Protein AF-A0A9N9IJZ6-F1 (afdb_monomer)

Solvent-accessible surface area (backbone atoms only — not comparable to full-atom values): 9788 Å² total; per-residue (Å²): 132,58,71,68,58,56,51,53,52,52,52,51,54,51,51,50,49,52,51,53,48,61,70,70,44,80,73,76,79,76,70,92,69,90,71,93,68,88,79,49,77,65,56,58,51,49,53,57,61,72,61,54,68,68,59,78,76,55,64,46,65,68,40,20,59,62,96,35,6,23,48,42,48,7,37,46,92,92,45,80,53,30,40,35,59,26,26,50,56,97,38,15,20,9,20,29,39,93,54,66,38,38,70,34,33,13,36,34,48,38,65,55,48,76,83,73,71,42,46,61,46,75,57,47,75,94,80,68,77,44,101,91,51,76,79,44,94,91,68,68,57,23,50,68,40,72,77,48,65,39,81,41,29,30,34,40,24,34,57,78,61,74,42,77,49,76,46,64,48,128

Structure (mmCIF, N/CA/C/O backbone):
data_AF-A0A9N9IJZ6-F1
#
_entry.id   AF-A0A9N9IJZ6-F1
#
loop_
_atom_site.group_PDB
_atom_site.id
_atom_site.type_symbol
_atom_site.label_atom_id
_atom_site.label_alt_id
_atom_site.label_comp_id
_atom_site.label_asym_id
_atom_site.label_entity_id
_atom_site.label_seq_id
_atom_site.pdbx_PDB_ins_code
_atom_site.Cartn_x
_atom_site.Cartn_y
_atom_site.Cartn_z
_atom_site.occupancy
_atom_site.B_iso_or_equiv
_atom_site.auth_seq_id
_atom_site.auth_comp_id
_atom_site.auth_asym_id
_atom_site.auth_atom_id
_atom_site.pdbx_PDB_model_num
ATOM 1 N N . MET A 1 1 ? -67.750 -24.270 -29.579 1.00 61.16 1 MET A N 1
ATOM 2 C CA . MET A 1 1 ? -66.589 -23.357 -29.651 1.00 61.16 1 MET A CA 1
ATOM 3 C C . MET A 1 1 ? -66.156 -23.285 -31.101 1.00 61.16 1 MET A C 1
ATOM 5 O O . MET A 1 1 ? -65.810 -24.321 -31.661 1.00 61.16 1 MET A O 1
ATOM 9 N N . ASP A 1 2 ? -66.332 -22.113 -31.706 1.00 74.50 2 ASP A N 1
ATOM 10 C CA . ASP A 1 2 ? -66.272 -21.895 -33.152 1.00 74.50 2 ASP A CA 1
ATOM 11 C C . ASP A 1 2 ? -64.915 -22.327 -33.731 1.00 74.50 2 ASP A C 1
ATOM 13 O O . ASP A 1 2 ? -63.865 -22.066 -33.135 1.00 74.50 2 ASP A O 1
ATOM 17 N N . LYS A 1 3 ? -64.929 -23.014 -34.880 1.00 70.50 3 LYS A N 1
ATOM 18 C CA . LYS A 1 3 ? -63.701 -23.454 -35.561 1.00 70.50 3 LYS A CA 1
ATOM 19 C C . LYS A 1 3 ? -62.795 -22.252 -35.856 1.00 70.50 3 LYS A C 1
ATOM 21 O O . LYS A 1 3 ? -61.578 -22.387 -35.749 1.00 70.50 3 LYS A O 1
ATOM 26 N N . GLY A 1 4 ? -63.386 -21.078 -36.106 1.00 72.62 4 GLY A N 1
ATOM 27 C CA . GLY A 1 4 ? -62.658 -19.819 -36.287 1.00 72.62 4 GLY A CA 1
ATOM 28 C C . GLY A 1 4 ? -61.853 -19.387 -35.056 1.00 72.62 4 GLY A C 1
ATOM 29 O O . GLY A 1 4 ? -60.691 -19.016 -35.183 1.00 72.62 4 GLY A O 1
ATOM 30 N N . ILE A 1 5 ? -62.412 -19.528 -33.849 1.00 75.00 5 ILE A N 1
ATOM 31 C CA . ILE A 1 5 ? -61.744 -19.132 -32.594 1.00 75.00 5 ILE A CA 1
ATOM 32 C C . ILE A 1 5 ? -60.554 -20.052 -32.286 1.00 75.00 5 ILE A C 1
ATOM 34 O O . ILE A 1 5 ? -59.505 -19.585 -31.848 1.00 75.00 5 ILE A O 1
ATOM 38 N N . LYS A 1 6 ? -60.676 -21.358 -32.560 1.00 73.69 6 LYS A N 1
ATOM 39 C CA . LYS A 1 6 ? -59.570 -22.312 -32.360 1.00 73.69 6 LYS A CA 1
ATOM 40 C C . LYS A 1 6 ? -58.395 -22.051 -33.307 1.00 73.69 6 LYS A C 1
ATOM 42 O O . LYS A 1 6 ? -57.248 -22.160 -32.886 1.00 73.69 6 LYS A O 1
ATOM 47 N N . ILE A 1 7 ? -58.681 -21.682 -34.555 1.00 77.44 7 ILE A N 1
ATOM 48 C CA . ILE A 1 7 ? -57.667 -21.304 -35.550 1.00 77.44 7 ILE A CA 1
ATOM 49 C C . ILE A 1 7 ? -56.962 -20.006 -35.148 1.00 77.44 7 ILE A C 1
ATOM 51 O O . ILE A 1 7 ? -55.740 -19.921 -35.246 1.00 77.44 7 ILE A O 1
ATOM 55 N N . PHE A 1 8 ? -57.708 -19.031 -34.623 1.00 79.69 8 PHE A N 1
ATOM 56 C CA . PHE A 1 8 ? -57.138 -17.763 -34.173 1.00 79.69 8 PHE A CA 1
ATOM 57 C C . PHE A 1 8 ? -56.179 -17.949 -32.989 1.00 79.69 8 PHE A C 1
ATOM 59 O O . PHE A 1 8 ? -55.064 -17.432 -32.997 1.00 79.69 8 PHE A O 1
ATOM 66 N N . ILE A 1 9 ? -56.575 -18.762 -32.005 1.00 77.81 9 ILE A N 1
ATOM 67 C CA . ILE A 1 9 ? -55.742 -19.078 -30.837 1.00 77.81 9 ILE A CA 1
ATOM 68 C C . ILE A 1 9 ? -54.481 -19.849 -31.257 1.00 77.81 9 ILE A C 1
ATOM 70 O O . ILE A 1 9 ? -53.385 -19.521 -30.809 1.00 77.81 9 ILE A O 1
ATOM 74 N N . LEU A 1 10 ? -54.603 -20.830 -32.157 1.00 76.38 10 LEU A N 1
ATOM 75 C CA . LEU A 1 10 ? -53.452 -21.594 -32.644 1.00 76.38 10 LEU A CA 1
ATOM 76 C C . LEU A 1 10 ? -52.461 -20.708 -33.419 1.00 76.38 10 LEU A C 1
ATOM 78 O O . LEU A 1 10 ? -51.256 -20.802 -33.200 1.00 76.38 10 LEU A O 1
ATOM 82 N N . SER A 1 11 ? -52.960 -19.801 -34.265 1.00 78.31 11 SER A N 1
ATOM 83 C CA . SER A 1 11 ? -52.122 -18.841 -34.993 1.00 78.31 11 SER A CA 1
ATOM 84 C C . SER A 1 11 ? -51.405 -17.863 -34.058 1.00 78.31 11 SER A C 1
ATOM 86 O O . SER A 1 11 ? -50.258 -17.500 -34.316 1.00 78.31 11 SER A O 1
ATOM 88 N N . PHE A 1 12 ? -52.052 -17.451 -32.965 1.00 85.06 12 PHE A N 1
ATOM 89 C CA . PHE A 1 12 ? -51.464 -16.554 -31.971 1.00 85.06 12 PHE A CA 1
ATOM 90 C C . PHE A 1 12 ? -50.285 -17.208 -31.235 1.00 85.06 12 PHE A C 1
ATOM 92 O O . PHE A 1 12 ? -49.212 -16.613 -31.132 1.00 85.06 12 PHE A O 1
ATOM 99 N N . PHE A 1 13 ? -50.435 -18.464 -30.800 1.00 84.81 13 PHE A N 1
ATOM 100 C CA . PHE A 1 13 ? -49.348 -19.194 -30.140 1.00 84.81 13 PHE A CA 1
ATOM 101 C C . PHE A 1 13 ? -48.193 -19.532 -31.088 1.00 84.81 13 PHE A C 1
ATOM 103 O O . PHE A 1 13 ? -47.037 -19.427 -30.685 1.00 84.81 13 PHE A O 1
ATOM 110 N N . ILE A 1 14 ? -48.477 -19.867 -32.351 1.00 81.62 14 ILE A N 1
ATOM 111 C CA . ILE A 1 14 ? -47.433 -20.081 -33.366 1.00 81.62 14 ILE A CA 1
ATOM 112 C C . ILE A 1 14 ? -46.658 -18.780 -33.624 1.00 81.62 14 ILE A C 1
ATOM 114 O O . ILE A 1 14 ? -45.433 -18.807 -33.690 1.00 81.62 14 ILE A O 1
ATOM 118 N N . SER A 1 15 ? -47.338 -17.630 -33.692 1.00 82.50 15 SER A N 1
ATOM 119 C CA . SER A 1 15 ? -46.680 -16.328 -33.864 1.00 82.50 15 SER A CA 1
ATOM 120 C C . SER A 1 15 ? -45.768 -15.968 -32.688 1.00 82.50 15 SER A C 1
ATOM 122 O O . SER A 1 15 ? -44.667 -15.467 -32.908 1.00 82.50 15 SER A O 1
ATOM 124 N N . ILE A 1 16 ? -46.201 -16.224 -31.448 1.00 81.88 16 ILE A N 1
ATOM 125 C CA . ILE A 1 16 ? -45.376 -15.994 -30.250 1.00 81.88 16 ILE A CA 1
ATOM 126 C C . ILE A 1 16 ? -44.174 -16.938 -30.242 1.00 81.88 16 ILE A C 1
ATOM 128 O O . ILE A 1 16 ? -43.060 -16.502 -29.966 1.00 81.88 16 ILE A O 1
ATOM 132 N N . LEU A 1 17 ? -44.373 -18.211 -30.589 1.00 79.75 17 LEU A N 1
ATOM 133 C CA . LEU A 1 17 ? -43.293 -19.191 -30.642 1.00 79.75 17 LEU A CA 1
ATOM 134 C C . LEU A 1 17 ? -42.238 -18.816 -31.695 1.00 79.75 17 LEU A C 1
ATOM 136 O O . LEU A 1 17 ? -41.049 -18.899 -31.410 1.00 79.75 17 LEU A O 1
ATOM 140 N N . ILE A 1 18 ? -42.652 -18.332 -32.872 1.00 78.88 18 ILE A N 1
ATOM 141 C CA . ILE A 1 18 ? -41.735 -17.838 -33.914 1.00 78.88 18 ILE A CA 1
ATOM 142 C C . ILE A 1 18 ? -40.955 -16.610 -33.425 1.00 78.88 18 ILE A C 1
ATOM 144 O O . ILE A 1 18 ? -39.748 -16.543 -33.632 1.00 78.88 18 ILE A O 1
ATOM 148 N N . LEU A 1 19 ? -41.602 -15.664 -32.737 1.00 76.25 19 LEU A N 1
ATOM 149 C CA . LEU A 1 19 ? -40.933 -14.490 -32.159 1.00 76.25 19 LEU A CA 1
ATOM 150 C C . LEU A 1 19 ? -39.908 -14.867 -31.081 1.00 76.25 19 LEU A C 1
ATOM 152 O O . LEU A 1 19 ? -38.813 -14.313 -31.064 1.00 76.25 19 LEU A O 1
ATOM 156 N N . VAL A 1 20 ? -40.231 -15.833 -30.216 1.00 73.75 20 VAL A N 1
ATOM 157 C CA . VAL A 1 20 ? -39.301 -16.349 -29.198 1.00 73.75 20 VAL A CA 1
ATOM 158 C C . VAL A 1 20 ? -38.122 -17.066 -29.858 1.00 73.75 20 VAL A C 1
ATOM 160 O O . VAL A 1 20 ? -36.980 -16.849 -29.465 1.00 73.75 20 VAL A O 1
ATOM 163 N N . ILE A 1 21 ? -38.370 -17.859 -30.903 1.00 72.19 21 ILE A N 1
ATOM 164 C CA . ILE A 1 21 ? -37.316 -18.532 -31.672 1.00 72.19 21 ILE A CA 1
ATOM 165 C C . ILE A 1 21 ? -36.416 -17.509 -32.385 1.00 72.19 21 ILE A C 1
ATOM 167 O O . ILE A 1 21 ? -35.202 -17.644 -32.329 1.00 72.19 21 ILE A O 1
ATOM 171 N N . LEU A 1 22 ? -36.966 -16.451 -32.988 1.00 73.31 22 LEU A N 1
ATOM 172 C CA . LEU A 1 22 ? -36.176 -15.385 -33.623 1.00 73.31 22 LEU A CA 1
ATOM 173 C C . LEU A 1 22 ? -35.408 -14.512 -32.618 1.00 73.31 22 LEU A C 1
ATOM 175 O O . LEU A 1 22 ? -34.385 -13.939 -32.976 1.00 73.31 22 LEU A O 1
ATOM 179 N N . TYR A 1 23 ? -35.887 -14.400 -31.376 1.00 76.44 23 TYR A N 1
ATOM 180 C CA . TYR A 1 23 ? -35.184 -13.687 -30.308 1.00 76.44 23 TYR A CA 1
ATOM 181 C C . TYR A 1 23 ? -34.019 -14.506 -29.725 1.00 76.44 23 TYR A C 1
ATOM 183 O O . TYR A 1 23 ? -32.996 -13.933 -29.357 1.00 76.44 23 TYR A O 1
ATOM 191 N N . TYR A 1 24 ? -34.158 -15.837 -29.654 1.00 66.00 24 TYR A N 1
ATOM 192 C CA . TYR A 1 24 ? -33.156 -16.735 -29.060 1.00 66.00 24 TYR A CA 1
ATOM 193 C C . TYR A 1 24 ? -32.223 -17.425 -30.064 1.00 66.00 24 TYR A C 1
ATOM 195 O O . TYR A 1 24 ? -31.155 -17.885 -29.663 1.00 66.00 24 TYR A O 1
ATOM 203 N N . ILE A 1 25 ? -32.573 -17.498 -31.351 1.00 59.72 25 ILE A N 1
ATOM 204 C CA . ILE A 1 25 ? -31.609 -17.815 -32.406 1.00 59.72 25 ILE A CA 1
ATOM 205 C C . ILE A 1 25 ? -30.888 -16.505 -32.726 1.00 59.72 25 ILE A C 1
ATOM 207 O O . ILE A 1 25 ? -31.534 -15.583 -33.228 1.00 59.72 25 ILE A O 1
ATOM 211 N N . PRO A 1 26 ? -29.572 -16.384 -32.483 1.00 50.00 26 PRO A N 1
ATOM 212 C CA . PRO A 1 26 ? -28.821 -15.253 -32.986 1.00 50.00 26 PRO A 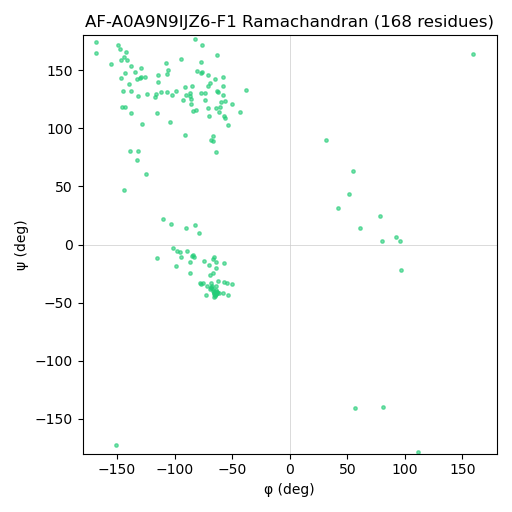CA 1
ATOM 213 C C . PRO A 1 26 ? -28.777 -15.409 -34.507 1.00 50.00 26 PRO A C 1
ATOM 215 O O . PRO A 1 26 ? -27.901 -16.077 -35.052 1.00 50.00 26 PRO A O 1
ATOM 218 N N . ALA A 1 27 ? -29.767 -14.847 -35.204 1.00 53.44 27 ALA A N 1
ATOM 219 C CA . ALA A 1 27 ? -29.661 -14.600 -36.629 1.00 53.44 27 ALA A CA 1
ATOM 220 C C . ALA A 1 27 ? -28.406 -13.748 -36.787 1.00 53.44 27 ALA A C 1
ATOM 222 O O . ALA A 1 27 ? -28.356 -12.620 -36.287 1.00 53.44 27 ALA A O 1
ATOM 223 N N . GLY A 1 28 ? -27.368 -14.364 -37.356 1.00 43.88 28 GLY A N 1
ATOM 224 C CA . GLY A 1 28 ? -26.049 -13.782 -37.505 1.00 43.88 28 GLY A CA 1
ATOM 225 C C . GLY A 1 28 ? -26.184 -12.342 -37.964 1.00 43.88 28 GLY A C 1
ATOM 226 O O . GLY A 1 28 ? -26.660 -12.067 -39.064 1.00 43.88 28 GLY A O 1
ATOM 227 N N . ARG A 1 29 ? -25.785 -11.410 -37.095 1.00 41.69 29 ARG A N 1
ATOM 228 C CA . ARG A 1 29 ? -25.403 -10.089 -37.564 1.00 41.69 29 ARG A CA 1
ATOM 229 C C . ARG A 1 29 ? -24.144 -10.318 -38.373 1.00 41.69 29 ARG A C 1
ATOM 231 O O . ARG A 1 29 ? -23.050 -10.371 -37.819 1.00 41.69 29 ARG A O 1
ATOM 238 N N . GLU A 1 30 ? -24.328 -10.491 -39.674 1.00 37.38 30 GLU A N 1
ATOM 239 C CA . GLU A 1 30 ? -23.292 -10.152 -40.626 1.00 37.38 30 GLU A CA 1
ATOM 240 C C . GLU A 1 30 ? -22.900 -8.704 -40.343 1.00 37.38 30 GLU A C 1
ATOM 242 O O . GLU A 1 30 ? -23.615 -7.749 -40.645 1.00 37.38 30 GLU A O 1
ATOM 247 N N . SER A 1 31 ? -21.762 -8.550 -39.677 1.00 34.25 31 SER A N 1
ATOM 248 C CA . SER A 1 31 ? -20.932 -7.392 -39.918 1.00 34.25 31 SER A CA 1
ATOM 249 C C . SER A 1 31 ? -20.544 -7.482 -41.389 1.00 34.25 31 SER A C 1
ATOM 251 O O . SER A 1 31 ? -19.885 -8.438 -41.797 1.00 34.25 31 SER A O 1
ATOM 253 N N . LEU A 1 32 ? -21.008 -6.532 -42.197 1.00 39.47 32 LEU A N 1
ATOM 254 C CA . LEU A 1 32 ? -20.534 -6.335 -43.562 1.00 39.47 32 LEU A CA 1
ATOM 255 C C . LEU A 1 32 ? -19.054 -5.924 -43.514 1.00 39.47 32 LEU A C 1
ATOM 257 O O . LEU A 1 32 ? -18.723 -4.753 -43.634 1.00 39.47 32 LEU A O 1
ATOM 261 N N . TYR A 1 33 ? -18.175 -6.905 -43.336 1.00 31.17 33 TYR A N 1
ATOM 262 C CA . TYR A 1 33 ? -16.764 -6.863 -43.697 1.00 31.17 33 TYR A CA 1
ATOM 263 C C . TYR A 1 33 ? -16.422 -8.225 -44.295 1.00 31.17 33 TYR A C 1
ATOM 265 O O . TYR A 1 33 ? -15.895 -9.118 -43.641 1.00 31.17 33 TYR A O 1
ATOM 273 N N . THR A 1 34 ? -16.768 -8.397 -45.570 1.00 33.19 34 THR A N 1
ATOM 274 C CA . THR A 1 34 ? -16.087 -9.394 -46.393 1.00 33.19 34 THR A CA 1
ATOM 275 C C . THR A 1 34 ? -14.674 -8.887 -46.650 1.00 33.19 34 THR A C 1
ATOM 277 O O . THR A 1 34 ? -14.474 -7.953 -47.422 1.00 33.19 34 THR A O 1
ATOM 280 N N . SER A 1 35 ? -13.694 -9.548 -46.052 1.00 32.69 35 SER A N 1
ATOM 281 C CA . SER A 1 35 ? -12.448 -9.861 -46.742 1.00 32.69 35 SER A CA 1
ATOM 282 C C . SER A 1 35 ? -12.073 -11.288 -46.374 1.00 32.69 35 SER A C 1
ATOM 284 O O . SER A 1 35 ? -11.804 -11.590 -45.214 1.00 32.69 35 SER A O 1
ATOM 286 N N . HIS A 1 36 ? -12.113 -12.172 -47.364 1.00 45.91 36 HIS A N 1
ATOM 287 C CA . HIS A 1 36 ? -11.586 -13.521 -47.252 1.00 45.91 36 HIS A CA 1
ATOM 288 C C . HIS A 1 36 ? -10.114 -13.472 -46.843 1.00 45.91 36 HIS A C 1
ATOM 290 O O . HIS A 1 36 ? -9.301 -12.917 -47.577 1.00 45.91 36 HIS A O 1
ATOM 296 N N . GLN A 1 37 ? -9.772 -14.121 -45.737 1.00 39.53 37 GLN A N 1
ATOM 297 C CA . GLN A 1 37 ? -8.449 -14.693 -45.538 1.00 39.53 37 GLN A CA 1
ATOM 298 C C . GLN A 1 37 ? -8.631 -16.011 -44.789 1.00 39.53 37 GLN A C 1
ATOM 300 O O . GLN A 1 37 ? -9.186 -16.044 -43.694 1.00 39.53 37 GLN A O 1
ATOM 305 N N . GLU A 1 38 ? -8.224 -17.108 -45.425 1.00 47.62 38 GLU A N 1
ATOM 306 C CA . GLU A 1 38 ? -7.950 -18.360 -44.724 1.00 47.62 38 GLU A CA 1
ATOM 307 C C . GLU A 1 38 ? -6.894 -18.042 -43.659 1.00 47.62 38 GLU A C 1
ATOM 309 O O . GLU A 1 38 ? -5.767 -17.678 -43.993 1.00 47.62 38 GLU A O 1
ATOM 314 N N . LEU A 1 39 ? -7.283 -18.075 -42.384 1.00 47.34 39 LEU A N 1
ATOM 315 C CA . LEU A 1 39 ? -6.360 -17.825 -41.282 1.00 47.34 39 LEU A CA 1
ATOM 316 C C . LEU A 1 39 ? -5.419 -19.025 -41.177 1.00 47.34 39 LEU A C 1
ATOM 318 O O . LEU A 1 39 ? -5.856 -20.156 -40.955 1.00 47.34 39 LEU A O 1
ATOM 322 N N . ASN A 1 40 ? -4.125 -18.783 -41.378 1.00 60.56 40 ASN A N 1
ATOM 323 C CA . ASN A 1 40 ? -3.109 -19.814 -41.236 1.00 60.56 40 ASN A CA 1
ATOM 324 C C . ASN A 1 40 ? -2.953 -20.165 -39.750 1.00 60.56 40 ASN A C 1
ATOM 326 O O . ASN A 1 40 ? -3.003 -19.289 -38.891 1.00 60.56 40 ASN A O 1
ATOM 330 N N . SER A 1 41 ? -2.660 -21.428 -39.428 1.00 59.22 41 SER A N 1
ATOM 331 C CA . SER A 1 41 ? -2.412 -21.886 -38.045 1.00 59.22 41 SER A CA 1
ATOM 332 C C . SER A 1 41 ? -1.266 -21.143 -37.333 1.00 59.22 41 SER A C 1
ATOM 334 O O . SER A 1 41 ? -1.128 -21.226 -36.116 1.00 59.22 41 SER A O 1
ATOM 336 N N . ALA A 1 42 ? -0.422 -20.433 -38.087 1.00 61.44 42 ALA A N 1
ATOM 337 C CA . ALA A 1 42 ? 0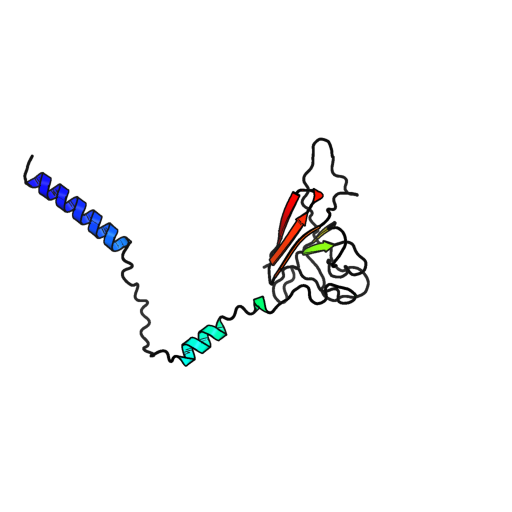.611 -19.543 -37.566 1.00 61.44 42 ALA A CA 1
ATOM 338 C C . ALA A 1 42 ? 0.050 -18.188 -37.091 1.00 61.44 42 ALA A C 1
ATOM 340 O O . ALA A 1 42 ? 0.553 -17.653 -36.108 1.00 61.44 42 ALA A O 1
ATOM 341 N N . ASP A 1 43 ? -1.000 -17.666 -37.734 1.00 58.88 43 ASP A N 1
ATOM 342 C CA . ASP A 1 43 ? -1.679 -16.426 -37.336 1.00 58.88 43 ASP A CA 1
ATOM 343 C C . ASP A 1 43 ? -2.494 -16.647 -36.053 1.00 58.88 43 ASP A C 1
ATOM 345 O O . ASP A 1 43 ? -2.486 -15.801 -35.165 1.00 58.88 43 ASP A O 1
ATOM 349 N N . GLU A 1 44 ? -3.095 -17.833 -35.893 1.00 60.38 44 GLU A N 1
ATOM 350 C CA . GLU A 1 44 ? -3.753 -18.254 -34.646 1.00 60.38 44 GLU A CA 1
ATOM 351 C C . GLU A 1 44 ? -2.743 -18.383 -33.487 1.00 60.38 44 GLU A C 1
ATOM 353 O O . GLU A 1 44 ? -3.012 -17.948 -32.369 1.00 60.38 44 GLU A O 1
ATOM 358 N N . GLN A 1 45 ? -1.534 -18.902 -33.745 1.00 57.84 45 GLN A N 1
ATOM 359 C CA . GLN A 1 45 ? -0.454 -18.910 -32.749 1.00 57.84 45 GLN A CA 1
ATOM 360 C C . GLN A 1 45 ? 0.077 -17.504 -32.433 1.00 57.84 45 GLN A C 1
ATOM 362 O O . GLN A 1 45 ? 0.388 -17.226 -31.276 1.00 57.84 45 GLN A O 1
ATOM 367 N N . LEU A 1 46 ? 0.159 -16.612 -33.423 1.00 58.28 46 LEU A N 1
ATOM 368 C CA . LEU A 1 46 ? 0.549 -15.213 -33.231 1.00 58.28 46 LEU A CA 1
ATOM 369 C C . LEU A 1 46 ? -0.484 -14.446 -32.397 1.00 58.28 46 LEU A C 1
ATOM 371 O O . LEU A 1 46 ? -0.084 -13.725 -31.491 1.00 58.28 46 LEU A O 1
ATOM 375 N N . GLU A 1 47 ? -1.784 -14.664 -32.607 1.00 56.72 47 GLU A N 1
ATOM 376 C CA . GLU A 1 47 ? -2.851 -14.053 -31.799 1.00 56.72 47 GLU A CA 1
ATOM 377 C C . GLU A 1 47 ? -2.879 -14.593 -30.353 1.00 56.72 47 GLU A C 1
ATOM 379 O O . GLU A 1 47 ? -3.168 -13.857 -29.407 1.00 56.72 47 GLU A O 1
ATOM 384 N N . ILE A 1 48 ? -2.521 -15.869 -30.154 1.00 57.31 48 ILE A N 1
ATOM 385 C CA . ILE A 1 48 ? -2.361 -16.486 -28.824 1.00 57.31 48 ILE A CA 1
ATOM 386 C C . ILE A 1 48 ? -1.161 -15.889 -28.069 1.00 57.31 48 ILE A C 1
ATOM 388 O O . ILE A 1 48 ? -1.240 -15.702 -26.853 1.00 57.31 48 ILE A O 1
ATOM 392 N N . TYR A 1 49 ? -0.073 -15.547 -28.768 1.00 54.72 49 TYR A N 1
ATOM 393 C CA . TYR A 1 49 ? 1.065 -14.825 -28.184 1.00 54.72 49 TYR A CA 1
ATOM 394 C C . TYR A 1 49 ? 0.775 -13.327 -27.970 1.00 54.72 49 TYR A C 1
ATOM 396 O O . TYR A 1 49 ? 1.239 -12.764 -26.979 1.00 54.72 49 TYR A O 1
ATOM 404 N N . ASP A 1 50 ? -0.030 -12.700 -28.833 1.00 56.00 50 ASP A N 1
ATOM 405 C CA . ASP A 1 50 ? -0.424 -11.280 -28.761 1.00 56.00 50 ASP A CA 1
ATOM 406 C C . ASP A 1 50 ? -1.458 -10.993 -27.649 1.00 56.00 50 ASP A C 1
ATOM 408 O O . ASP A 1 50 ? -1.638 -9.854 -27.221 1.00 56.00 50 ASP A O 1
ATOM 412 N N . ARG A 1 51 ? -2.097 -12.035 -27.095 1.00 58.25 51 ARG A N 1
ATOM 413 C CA . ARG A 1 51 ? -2.957 -11.942 -25.897 1.00 58.25 51 ARG A CA 1
ATOM 414 C C . ARG A 1 51 ? -2.383 -12.607 -24.649 1.00 58.25 51 ARG A C 1
ATOM 416 O O . ARG A 1 51 ? -3.137 -12.924 -23.724 1.00 58.25 51 ARG A O 1
ATOM 423 N N . ALA A 1 52 ? -1.069 -12.808 -24.569 1.00 65.38 52 ALA A N 1
ATOM 424 C CA . ALA A 1 52 ? -0.462 -13.108 -23.279 1.00 65.38 52 ALA A CA 1
ATOM 425 C C . ALA A 1 52 ? -0.752 -11.933 -22.331 1.00 65.38 52 ALA A C 1
ATOM 427 O O . ALA A 1 52 ? -0.429 -10.788 -22.646 1.00 65.38 52 ALA A O 1
ATOM 428 N N . ASN A 1 53 ? -1.388 -12.192 -21.184 1.00 82.81 53 ASN A N 1
ATOM 429 C CA . ASN A 1 53 ? -1.595 -11.159 -20.176 1.00 82.81 53 ASN A CA 1
ATOM 430 C C . ASN A 1 53 ? -0.233 -10.745 -19.599 1.00 82.81 53 ASN A C 1
ATOM 432 O O . ASN A 1 53 ? 0.247 -11.325 -18.624 1.00 82.81 53 ASN A O 1
ATOM 436 N N . VAL A 1 54 ? 0.400 -9.754 -20.229 1.00 90.44 54 VAL A N 1
ATOM 437 C CA . VAL A 1 54 ? 1.762 -9.328 -19.898 1.00 90.44 54 VAL A CA 1
ATOM 438 C C . VAL A 1 54 ? 1.873 -8.757 -18.488 1.00 90.44 54 VAL A C 1
ATOM 440 O O . VAL A 1 54 ? 2.962 -8.754 -17.918 1.00 90.44 54 VAL A O 1
ATOM 443 N N . THR A 1 55 ? 0.761 -8.321 -17.887 1.00 92.50 55 THR A N 1
ATOM 444 C CA . THR A 1 55 ? 0.770 -7.845 -16.501 1.00 92.50 55 THR A CA 1
ATOM 445 C C . THR A 1 55 ? 1.080 -8.962 -15.511 1.00 92.50 55 THR A C 1
ATOM 447 O O . THR A 1 55 ? 1.652 -8.686 -14.462 1.00 92.50 55 THR A O 1
ATOM 450 N N . GLY A 1 56 ? 0.813 -10.224 -15.869 1.00 91.69 56 GLY A N 1
ATOM 451 C CA . GLY A 1 56 ? 1.153 -11.388 -15.051 1.00 91.69 56 GLY A CA 1
ATOM 452 C C . GLY A 1 56 ? 2.658 -11.635 -14.897 1.00 91.69 56 GLY A C 1
ATOM 453 O O . GLY A 1 56 ? 3.052 -12.423 -14.043 1.00 91.69 56 GLY A O 1
ATOM 454 N N . PHE A 1 57 ? 3.508 -10.971 -15.690 1.00 94.69 57 PHE A N 1
ATOM 455 C CA . PHE A 1 57 ? 4.965 -11.016 -15.516 1.00 94.69 57 PHE A CA 1
ATOM 456 C C . PHE A 1 57 ? 5.491 -10.005 -14.492 1.00 94.69 57 PHE A C 1
ATOM 458 O O . PHE A 1 57 ? 6.673 -10.043 -14.151 1.00 94.69 57 PHE A O 1
ATOM 465 N N . VAL A 1 58 ? 4.653 -9.076 -14.030 1.00 96.19 58 VAL A N 1
ATOM 466 C CA . VAL A 1 58 ? 5.058 -8.020 -13.104 1.00 96.19 58 VAL A CA 1
ATOM 467 C C . VAL A 1 58 ? 4.802 -8.476 -11.675 1.00 96.19 58 VAL A C 1
ATOM 469 O O . VAL A 1 58 ? 3.670 -8.780 -11.311 1.00 96.19 58 VAL A O 1
ATOM 472 N N . ASP A 1 59 ? 5.849 -8.456 -10.855 1.00 96.81 59 ASP A N 1
ATOM 473 C CA . ASP A 1 59 ? 5.746 -8.556 -9.401 1.00 96.81 59 ASP A CA 1
ATOM 474 C C . ASP A 1 59 ? 5.969 -7.159 -8.787 1.00 96.81 59 ASP A C 1
ATOM 476 O O . ASP A 1 59 ? 7.112 -6.685 -8.756 1.00 96.81 59 ASP A O 1
ATOM 480 N N . PRO A 1 60 ? 4.905 -6.476 -8.307 1.00 96.69 60 PRO A N 1
ATOM 481 C CA . PRO A 1 60 ? 5.021 -5.144 -7.712 1.00 96.69 60 PRO A CA 1
ATOM 482 C C . PRO A 1 60 ? 5.848 -5.097 -6.420 1.00 96.69 60 PRO A C 1
ATOM 484 O O . PRO A 1 60 ? 6.237 -4.011 -5.993 1.00 96.69 60 PRO A O 1
ATOM 487 N N . LEU A 1 61 ? 6.118 -6.242 -5.780 1.00 96.19 61 LEU A N 1
ATOM 488 C CA . LEU A 1 61 ? 6.876 -6.307 -4.528 1.00 96.19 61 LEU A CA 1
ATOM 489 C C . LEU A 1 61 ? 8.397 -6.295 -4.736 1.00 96.19 61 LEU A C 1
ATOM 491 O O . LEU A 1 61 ? 9.160 -6.125 -3.778 1.00 96.19 61 LEU A O 1
ATOM 495 N N . ILE A 1 62 ? 8.881 -6.450 -5.969 1.00 96.50 62 ILE A N 1
ATOM 496 C CA . ILE A 1 62 ? 10.316 -6.364 -6.247 1.00 96.50 62 ILE A CA 1
ATOM 497 C C . ILE A 1 62 ? 10.809 -4.945 -5.931 1.00 96.50 62 ILE A C 1
ATOM 499 O O . ILE A 1 62 ? 10.414 -3.968 -6.560 1.00 96.50 62 ILE A O 1
ATOM 503 N N . GLY A 1 63 ? 11.721 -4.841 -4.959 1.00 94.88 63 GLY A N 1
ATOM 504 C CA . GLY A 1 63 ? 12.310 -3.572 -4.520 1.00 94.88 63 GLY A CA 1
ATOM 505 C C . GLY A 1 63 ? 11.591 -2.890 -3.352 1.00 94.88 63 GLY A C 1
ATOM 506 O O . GLY A 1 63 ? 11.983 -1.791 -2.973 1.00 94.88 63 GLY A O 1
ATOM 507 N N . THR A 1 64 ? 10.585 -3.515 -2.731 1.00 94.06 64 THR A N 1
ATOM 508 C CA . THR A 1 64 ? 9.902 -2.944 -1.551 1.00 94.06 64 THR A CA 1
ATOM 509 C C . THR A 1 64 ? 10.606 -3.210 -0.217 1.00 94.06 64 THR A C 1
ATOM 511 O O . THR A 1 64 ? 10.181 -2.714 0.824 1.00 94.06 64 THR A O 1
ATOM 514 N N . ALA A 1 65 ? 11.627 -4.065 -0.204 1.00 89.81 65 ALA A N 1
ATOM 515 C CA . ALA A 1 65 ? 12.394 -4.404 0.991 1.00 89.81 65 ALA A CA 1
ATOM 516 C C . ALA A 1 65 ? 13.773 -3.737 0.954 1.00 89.81 65 ALA A C 1
ATOM 518 O O . ALA A 1 65 ? 14.365 -3.611 -0.122 1.00 89.81 65 ALA A O 1
ATOM 519 N N . LYS A 1 66 ? 14.325 -3.416 2.133 1.00 87.81 66 LYS A N 1
ATOM 520 C CA . LYS A 1 66 ? 15.633 -2.759 2.271 1.00 87.81 66 LYS A CA 1
ATOM 521 C C . LYS A 1 66 ? 15.650 -1.431 1.484 1.00 87.81 66 LYS A C 1
ATOM 523 O O . LYS A 1 66 ? 14.648 -0.732 1.421 1.00 87.81 66 LYS A O 1
ATOM 528 N N . ASP A 1 67 ? 16.763 -1.117 0.833 1.00 87.81 67 ASP A N 1
ATOM 5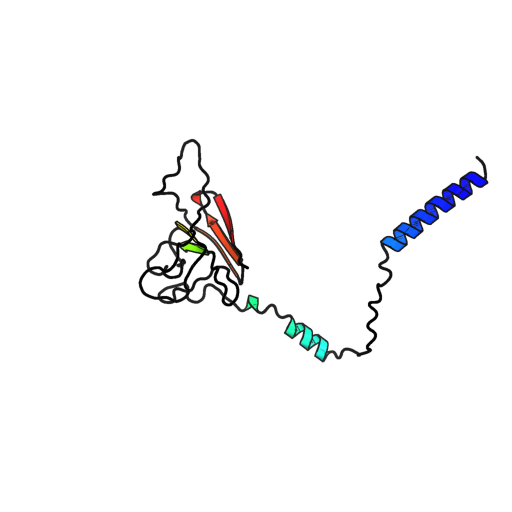29 C CA . ASP A 1 67 ? 17.077 0.195 0.241 1.00 87.81 67 ASP A CA 1
ATOM 530 C C . ASP A 1 67 ? 16.392 0.484 -1.120 1.00 87.81 67 ASP A C 1
ATOM 532 O O . ASP A 1 67 ? 16.759 1.416 -1.831 1.00 87.81 67 ASP A O 1
ATOM 536 N N . GLY A 1 68 ? 15.439 -0.356 -1.550 1.00 86.69 68 GLY A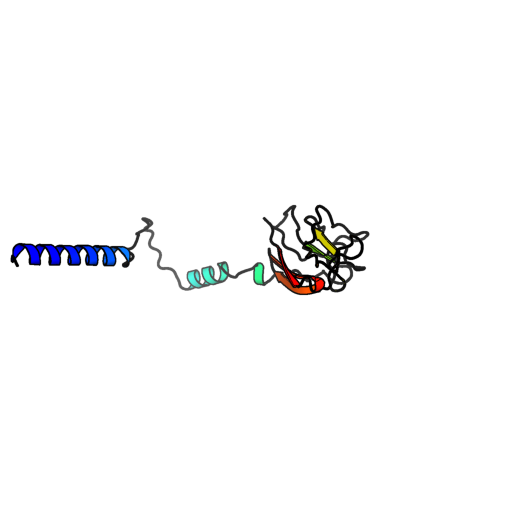 N 1
ATOM 537 C CA . GLY A 1 68 ? 14.808 -0.253 -2.875 1.00 86.69 68 GLY A CA 1
ATOM 538 C C . GLY A 1 68 ? 13.608 0.697 -2.946 1.00 86.69 68 GLY A C 1
ATOM 539 O O . GLY A 1 68 ? 13.306 1.207 -4.023 1.00 86.69 68 GLY A O 1
ATOM 540 N N . HIS A 1 69 ? 12.940 0.946 -1.815 1.00 94.62 69 HIS A N 1
ATOM 541 C CA . HIS A 1 69 ? 11.856 1.923 -1.629 1.00 94.62 69 HIS A CA 1
ATOM 542 C C . HIS A 1 69 ? 10.805 1.998 -2.754 1.00 94.62 69 HIS A C 1
ATOM 544 O O . HIS A 1 69 ? 10.266 3.071 -3.045 1.00 94.62 69 HIS A O 1
ATOM 550 N N . VAL A 1 70 ? 10.526 0.878 -3.425 1.00 96.50 70 VAL A N 1
ATOM 551 C CA . VAL A 1 70 ? 9.537 0.826 -4.504 1.00 96.50 70 VAL A CA 1
ATOM 552 C C . VAL A 1 70 ? 8.141 1.011 -3.924 1.00 96.50 70 VAL A C 1
ATOM 554 O O . VAL A 1 70 ? 7.817 0.461 -2.874 1.00 96.50 70 VAL A O 1
ATOM 557 N N . PHE A 1 71 ? 7.312 1.781 -4.625 1.00 97.44 71 PHE A N 1
ATOM 558 C CA . PHE A 1 71 ? 5.882 1.853 -4.358 1.00 97.44 71 PHE A CA 1
ATOM 559 C C . PHE A 1 71 ? 5.175 0.685 -5.075 1.00 97.44 71 PHE A C 1
ATOM 561 O O . PHE A 1 71 ? 5.175 0.670 -6.308 1.00 97.44 71 PHE A O 1
ATOM 568 N N . PRO A 1 72 ? 4.564 -0.272 -4.350 1.00 97.00 72 PRO A N 1
ATOM 569 C CA . PRO A 1 72 ? 3.937 -1.451 -4.958 1.00 97.00 72 PRO A CA 1
ATOM 570 C C . PRO A 1 72 ? 2.459 -1.251 -5.327 1.00 97.00 72 PRO A C 1
ATOM 572 O O . PRO A 1 72 ? 1.830 -2.159 -5.864 1.00 97.00 72 PRO A O 1
ATOM 575 N N . GLY A 1 73 ? 1.865 -0.108 -4.972 1.00 96.94 73 GLY A N 1
ATOM 576 C CA . GLY A 1 73 ? 0.433 0.128 -5.136 1.00 96.94 73 GLY A CA 1
ATOM 577 C C . GLY A 1 73 ? 0.005 0.431 -6.579 1.00 96.94 73 GLY A C 1
ATOM 578 O O . GLY A 1 73 ? 0.833 0.643 -7.471 1.00 96.94 73 GLY A O 1
ATOM 579 N N . PRO A 1 74 ? -1.312 0.481 -6.825 1.00 97.94 74 PRO A N 1
ATOM 580 C CA . PRO A 1 74 ? -1.870 0.762 -8.139 1.00 97.94 74 PRO A CA 1
ATOM 581 C C . PRO A 1 74 ? -1.496 2.159 -8.650 1.00 97.94 74 PRO A C 1
ATOM 583 O O . PRO A 1 74 ? -1.669 3.178 -7.977 1.00 97.94 74 PRO A O 1
ATOM 586 N N . CYS A 1 75 ? -1.031 2.202 -9.896 1.00 97.19 75 CYS A N 1
ATOM 587 C CA . CYS A 1 75 ? -0.880 3.415 -10.689 1.00 97.19 75 CYS A CA 1
ATOM 588 C C . CYS A 1 75 ? -0.926 3.071 -12.183 1.00 97.19 75 CYS A C 1
ATOM 590 O O . CYS A 1 75 ? -0.608 1.948 -12.581 1.00 97.19 75 CYS A O 1
ATOM 592 N N . LEU A 1 76 ? -1.305 4.040 -13.018 1.00 96.69 76 LEU A N 1
ATOM 593 C CA . LEU A 1 76 ? -1.086 3.931 -14.460 1.00 96.69 76 LEU A CA 1
ATOM 594 C C . LEU A 1 76 ? 0.385 4.214 -14.802 1.00 96.69 76 LEU A C 1
ATOM 596 O O . LEU A 1 76 ? 1.054 4.944 -14.059 1.00 96.69 76 LEU A O 1
ATOM 600 N N . PRO A 1 77 ? 0.889 3.727 -15.953 1.00 95.75 77 PRO A N 1
ATOM 601 C CA . PRO A 1 77 ? 2.167 4.177 -16.489 1.00 95.75 77 PRO A CA 1
ATOM 602 C C . PRO A 1 77 ? 2.224 5.708 -16.525 1.00 95.75 77 PRO A C 1
ATOM 604 O O . PRO A 1 77 ? 1.378 6.356 -17.136 1.00 95.75 77 PRO A O 1
ATOM 607 N N . PHE A 1 78 ? 3.212 6.283 -15.834 1.00 94.94 78 PHE A N 1
ATOM 608 C CA . PHE A 1 78 ? 3.399 7.736 -15.699 1.00 94.94 78 PHE A CA 1
ATOM 609 C C . PHE A 1 78 ? 2.236 8.491 -15.018 1.00 94.94 78 PHE A C 1
ATOM 611 O O . PHE A 1 78 ? 2.195 9.720 -15.052 1.00 94.94 78 PHE A O 1
ATOM 618 N N . GLY A 1 79 ? 1.320 7.779 -14.354 1.00 95.88 79 GLY A N 1
ATOM 619 C CA . GLY A 1 79 ? 0.193 8.359 -13.633 1.00 95.88 79 GLY A CA 1
ATOM 620 C C . GLY A 1 79 ? 0.631 9.211 -12.440 1.00 95.88 79 GLY A C 1
ATOM 621 O O . GLY A 1 79 ? 1.585 8.883 -11.724 1.00 95.88 79 GLY A O 1
ATOM 622 N N . VAL A 1 80 ? -0.083 10.317 -12.215 1.00 95.69 80 VAL A N 1
ATOM 623 C CA . VAL A 1 80 ? 0.145 11.205 -11.062 1.00 95.69 80 VAL A CA 1
ATOM 624 C C . VAL A 1 80 ? -0.351 10.548 -9.777 1.00 95.69 80 VAL A C 1
ATOM 626 O O . VAL A 1 80 ? 0.351 10.573 -8.769 1.00 95.69 80 VAL A O 1
ATOM 629 N N . VAL A 1 81 ? -1.530 9.925 -9.834 1.00 97.06 81 VAL A N 1
ATOM 630 C CA . VAL A 1 81 ? -2.103 9.194 -8.704 1.00 97.06 81 VAL A CA 1
ATOM 631 C C . VAL A 1 81 ? -1.343 7.887 -8.513 1.00 97.06 81 VAL A C 1
ATOM 633 O O . VAL A 1 81 ? -1.226 7.068 -9.426 1.00 97.06 81 VAL A O 1
ATOM 636 N N . LYS A 1 82 ? -0.831 7.716 -7.300 1.00 97.38 82 LYS A N 1
ATOM 637 C CA . LYS A 1 82 ? -0.178 6.509 -6.801 1.00 97.38 82 LYS A CA 1
ATOM 638 C C . LYS A 1 82 ? -0.818 6.233 -5.456 1.00 97.38 82 LYS A C 1
ATOM 640 O O . LYS A 1 82 ? -0.311 6.683 -4.436 1.00 97.38 82 LYS A O 1
ATOM 645 N N . VAL A 1 83 ? -1.998 5.619 -5.473 1.00 97.69 83 VAL A N 1
ATOM 646 C CA . VAL A 1 83 ? -2.796 5.401 -4.262 1.00 97.69 83 VAL A CA 1
ATOM 647 C C . VAL A 1 83 ? -2.368 4.107 -3.585 1.00 97.69 83 VAL A C 1
ATOM 649 O O . VAL A 1 83 ? -2.289 3.065 -4.229 1.00 97.69 83 VAL A O 1
ATOM 652 N N . GLY A 1 84 ? -2.060 4.154 -2.296 1.00 97.12 84 GLY A N 1
ATOM 653 C CA . GLY A 1 84 ? -1.565 2.977 -1.593 1.00 97.12 84 GLY A CA 1
ATOM 654 C C . GLY A 1 84 ? -1.543 3.139 -0.086 1.00 97.12 84 GLY A C 1
ATOM 655 O O . GLY A 1 84 ? -1.855 4.201 0.446 1.00 97.12 84 GLY A O 1
ATOM 656 N N . PHE A 1 85 ? -1.212 2.041 0.581 1.00 96.88 85 PHE A N 1
ATOM 657 C CA . PHE A 1 85 ? -1.129 1.966 2.031 1.00 96.88 85 PHE A CA 1
ATOM 658 C C . PHE A 1 85 ? 0.159 2.619 2.520 1.00 96.88 85 PHE A C 1
ATOM 660 O O . PHE A 1 85 ? 1.239 2.269 2.049 1.00 96.88 85 PHE A O 1
ATOM 667 N N . ASP A 1 86 ? 0.020 3.498 3.506 1.00 97.31 86 ASP A N 1
ATOM 668 C CA . ASP A 1 86 ? 1.124 4.063 4.264 1.00 97.31 86 ASP A CA 1
ATOM 669 C C . ASP A 1 86 ? 1.455 3.095 5.407 1.00 97.31 86 ASP A C 1
ATOM 671 O O . ASP A 1 86 ? 0.612 2.772 6.252 1.00 97.31 86 ASP A O 1
ATOM 675 N N . VAL A 1 87 ? 2.689 2.613 5.424 1.00 96.69 87 VAL A N 1
ATOM 676 C CA . VAL A 1 87 ? 3.202 1.651 6.388 1.00 96.69 87 VAL A CA 1
ATOM 677 C C . VAL A 1 87 ? 4.311 2.293 7.201 1.00 96.69 87 VAL A C 1
ATOM 679 O O . VAL A 1 87 ? 5.284 2.796 6.648 1.00 96.69 87 VAL A O 1
ATOM 682 N N . GLU A 1 88 ? 4.230 2.188 8.523 1.00 94.06 88 GLU A N 1
ATOM 683 C CA . GLU A 1 88 ? 5.349 2.586 9.379 1.00 94.06 88 GLU A CA 1
ATOM 684 C C . GLU A 1 88 ? 6.530 1.602 9.272 1.00 94.06 88 GLU A C 1
ATOM 686 O O . GLU A 1 88 ? 6.363 0.382 9.311 1.00 94.06 88 GLU A O 1
ATOM 691 N N . GLY A 1 89 ? 7.748 2.136 9.182 1.00 90.12 89 GLY A N 1
ATOM 692 C CA . GLY A 1 89 ? 8.980 1.350 9.214 1.00 90.12 89 GLY A CA 1
ATOM 693 C C . GLY A 1 89 ? 10.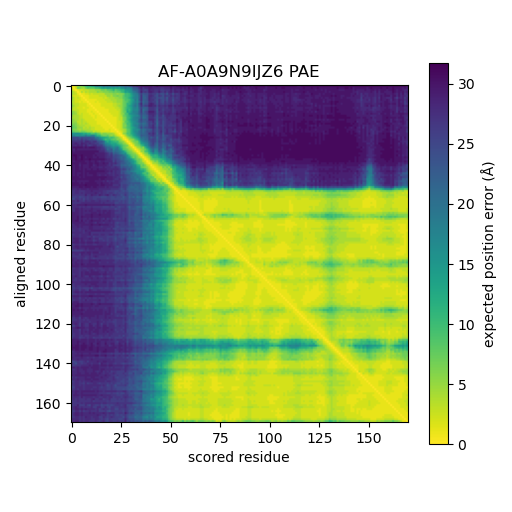166 2.090 8.602 1.00 90.12 89 GLY A C 1
ATOM 694 O O . GLY A 1 89 ? 9.987 3.074 7.889 1.00 90.12 89 GLY A O 1
ATOM 695 N N . LEU A 1 90 ? 11.382 1.612 8.882 1.00 83.94 90 LEU A N 1
ATOM 696 C CA . LEU A 1 90 ? 12.632 2.282 8.488 1.00 83.94 90 LEU A CA 1
ATOM 697 C C . LEU A 1 90 ? 12.813 2.409 6.965 1.00 83.94 90 LEU A C 1
ATOM 699 O O . LEU A 1 90 ? 13.369 3.399 6.514 1.00 83.94 90 LEU A O 1
ATOM 703 N N . ASP A 1 91 ? 12.293 1.456 6.187 1.00 85.12 91 ASP A N 1
ATOM 704 C CA . ASP A 1 91 ? 12.479 1.401 4.727 1.00 85.12 91 ASP A CA 1
ATOM 705 C C . ASP A 1 91 ? 11.246 1.879 3.935 1.00 85.12 91 ASP A C 1
ATOM 707 O O . ASP A 1 91 ? 11.096 1.579 2.750 1.00 85.12 91 ASP A O 1
ATOM 711 N N . SER A 1 92 ? 10.334 2.602 4.586 1.00 90.94 92 SER A N 1
ATOM 712 C CA . SER A 1 92 ? 9.011 2.947 4.049 1.00 90.94 92 SER A CA 1
ATOM 713 C C . SER A 1 92 ? 8.994 4.151 3.104 1.00 90.94 92 SER A C 1
ATOM 715 O O . SER A 1 92 ? 7.928 4.688 2.845 1.00 90.94 92 SER A O 1
ATOM 717 N N . ASN A 1 93 ? 10.124 4.601 2.549 1.00 94.56 93 ASN A N 1
ATOM 718 C CA . ASN A 1 93 ? 10.197 5.889 1.841 1.00 94.56 93 ASN A CA 1
ATOM 719 C C . ASN A 1 93 ? 9.185 6.071 0.699 1.00 94.56 93 ASN A C 1
ATOM 721 O O . ASN A 1 93 ? 8.726 7.191 0.464 1.00 94.56 93 ASN A O 1
ATOM 725 N N . GLY A 1 94 ? 8.841 4.976 0.015 1.00 95.25 94 GLY A N 1
ATOM 726 C CA . GLY A 1 94 ? 7.815 4.922 -1.029 1.00 95.25 94 GLY A CA 1
ATOM 727 C C . GLY A 1 94 ? 6.403 4.598 -0.529 1.00 95.25 94 GLY A C 1
ATOM 728 O O . GLY A 1 94 ? 5.556 4.241 -1.338 1.00 95.25 94 GLY A O 1
ATOM 729 N N . GLY A 1 95 ? 6.151 4.683 0.779 1.00 95.94 95 GLY A N 1
ATOM 730 C CA . GLY A 1 95 ? 4.886 4.389 1.468 1.00 95.94 95 GLY A CA 1
ATOM 731 C C . GLY A 1 95 ? 4.790 2.999 2.066 1.00 95.94 95 GLY A C 1
ATOM 732 O O . GLY A 1 95 ? 4.023 2.798 2.997 1.00 95.94 95 GLY A O 1
ATOM 733 N N . TYR A 1 96 ? 5.573 2.036 1.582 1.00 96.56 96 TYR A N 1
ATOM 734 C CA . TYR A 1 96 ? 5.423 0.636 1.963 1.00 96.56 96 TYR A CA 1
ATOM 735 C C . TYR A 1 96 ? 6.744 0.000 2.396 1.00 96.56 96 TYR A C 1
ATOM 737 O O . TYR A 1 96 ? 7.799 0.251 1.820 1.00 96.56 96 TYR A O 1
ATOM 745 N N . THR A 1 97 ? 6.662 -0.879 3.393 1.00 94.00 97 THR A N 1
ATOM 746 C CA . THR A 1 97 ? 7.705 -1.854 3.724 1.00 94.00 97 THR A CA 1
ATOM 747 C C . THR A 1 97 ? 7.058 -3.158 4.201 1.00 94.00 97 THR A C 1
ATOM 749 O O . THR A 1 97 ? 5.884 -3.197 4.585 1.00 94.00 97 THR A O 1
ATOM 752 N N . VAL A 1 98 ? 7.820 -4.249 4.177 1.00 92.12 98 VAL A N 1
ATOM 753 C CA . VAL A 1 98 ? 7.351 -5.629 4.410 1.00 92.12 98 VAL A CA 1
ATOM 754 C C . VAL A 1 98 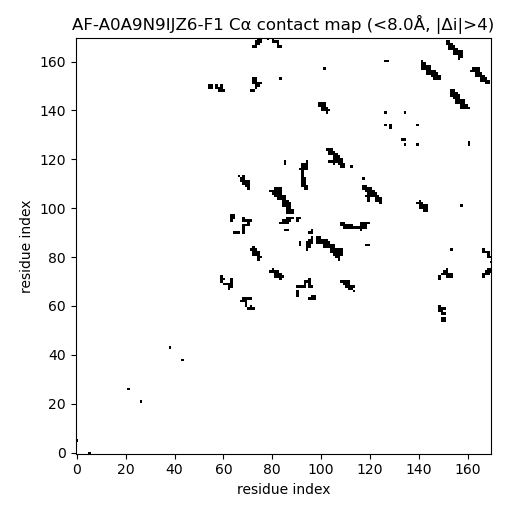? 6.837 -5.902 5.831 1.00 92.12 98 VAL A C 1
ATOM 756 O O . VAL A 1 98 ? 6.252 -6.951 6.086 1.00 92.12 98 VAL A O 1
ATOM 759 N N . SER A 1 99 ? 7.057 -4.985 6.774 1.00 91.56 99 SER A N 1
ATOM 760 C CA . SER A 1 99 ? 6.674 -5.129 8.183 1.00 91.56 99 SER A CA 1
ATOM 761 C C . SER A 1 99 ? 6.168 -3.816 8.771 1.00 91.56 99 SER A C 1
ATOM 763 O O . SER A 1 99 ? 6.497 -2.761 8.251 1.00 91.56 99 SER A O 1
ATOM 765 N N . GLY A 1 100 ? 5.400 -3.868 9.861 1.00 94.81 100 GLY A N 1
ATOM 766 C CA . GLY A 1 100 ? 4.851 -2.681 10.536 1.00 94.81 100 GLY A CA 1
ATOM 767 C C . GLY A 1 100 ? 3.332 -2.565 10.407 1.00 94.81 100 GLY A C 1
ATOM 768 O O . GLY A 1 100 ? 2.681 -3.427 9.812 1.00 94.81 100 GLY A O 1
ATOM 769 N N . ARG A 1 101 ? 2.746 -1.505 10.957 1.00 96.88 101 ARG A N 1
ATOM 770 C CA . ARG A 1 101 ? 1.294 -1.260 10.909 1.00 96.88 101 ARG A CA 1
ATOM 771 C C . ARG A 1 101 ? 0.917 -0.352 9.744 1.00 96.88 101 ARG A C 1
ATOM 773 O O . ARG A 1 101 ? 1.761 0.364 9.210 1.00 96.88 101 ARG A O 1
ATOM 780 N N . ILE A 1 102 ? -0.351 -0.404 9.351 1.00 97.12 102 ILE A N 1
ATOM 781 C CA . ILE A 1 102 ? -0.915 0.532 8.378 1.00 97.12 102 ILE A CA 1
ATOM 782 C C . ILE A 1 102 ? -1.361 1.772 9.138 1.00 97.12 102 ILE A C 1
ATOM 784 O O . ILE A 1 102 ? -2.143 1.670 10.088 1.00 97.12 102 ILE A O 1
ATOM 788 N N . THR A 1 103 ? -0.866 2.924 8.709 1.00 96.25 103 THR A N 1
ATOM 789 C CA . THR A 1 103 ? -1.105 4.225 9.343 1.00 96.25 103 THR A CA 1
ATOM 790 C C . THR A 1 103 ? -1.888 5.182 8.452 1.00 96.25 103 THR A C 1
ATOM 792 O O . THR A 1 103 ? -2.375 6.193 8.938 1.00 96.25 103 THR A O 1
ATOM 795 N N . GLY A 1 104 ? -2.057 4.862 7.171 1.00 96.88 104 GLY A N 1
ATOM 796 C CA . GLY A 1 104 ? -2.689 5.744 6.194 1.00 96.88 104 GLY A CA 1
ATOM 797 C C . GLY A 1 104 ? -3.014 5.019 4.895 1.00 96.88 104 GLY A C 1
ATOM 798 O O . GLY A 1 104 ? -2.517 3.922 4.632 1.00 96.88 104 GLY A O 1
ATOM 799 N N . ILE A 1 105 ? -3.854 5.640 4.077 1.00 97.88 105 ILE A N 1
ATOM 800 C CA . ILE A 1 105 ? -3.995 5.351 2.651 1.00 97.88 105 ILE A CA 1
ATOM 801 C C . ILE A 1 105 ? -3.876 6.691 1.942 1.00 97.88 105 ILE A C 1
ATOM 803 O O . ILE A 1 105 ? -4.802 7.505 1.984 1.00 97.88 105 ILE A O 1
ATOM 807 N N . SER A 1 106 ? -2.729 6.949 1.324 1.00 98.00 106 SER A N 1
ATOM 808 C CA . SER A 1 106 ? -2.458 8.225 0.667 1.00 98.00 106 SER A CA 1
ATOM 809 C C . SER A 1 106 ? -2.469 8.105 -0.852 1.00 98.00 106 SER A C 1
ATOM 811 O O . SER A 1 106 ? -2.311 7.023 -1.416 1.00 98.00 106 SER A O 1
ATOM 813 N N . HIS A 1 107 ? -2.728 9.221 -1.536 1.00 97.50 107 HIS A N 1
ATOM 814 C CA . HIS A 1 107 ? -2.950 9.229 -2.988 1.00 97.50 107 HIS A CA 1
ATOM 815 C C . HIS A 1 107 ? -1.683 9.530 -3.795 1.00 97.50 107 HIS A C 1
ATOM 817 O O . HIS A 1 107 ? -1.694 9.392 -5.022 1.00 97.50 107 HIS A O 1
ATOM 823 N N . LEU A 1 108 ? -0.604 9.955 -3.129 1.00 97.56 108 LEU A N 1
ATOM 824 C CA . LEU A 1 108 ? 0.667 10.301 -3.756 1.00 97.56 108 LEU A CA 1
ATOM 825 C C . LEU A 1 108 ? 1.826 9.633 -3.021 1.00 97.56 108 LEU A C 1
ATOM 827 O O . LEU A 1 108 ? 2.003 9.825 -1.820 1.00 97.56 108 LEU A O 1
ATOM 831 N N . HIS A 1 109 ? 2.647 8.937 -3.799 1.00 97.56 109 HIS A N 1
ATOM 832 C CA . HIS A 1 109 ? 3.852 8.237 -3.373 1.00 97.56 109 HIS A CA 1
ATOM 833 C C . HIS A 1 109 ? 4.968 8.478 -4.389 1.00 97.56 109 HIS A C 1
ATOM 835 O O . HIS A 1 109 ? 4.697 8.694 -5.572 1.00 97.56 109 HIS A O 1
ATOM 841 N N . VAL A 1 110 ? 6.228 8.405 -3.969 1.00 96.75 110 VAL A N 1
ATOM 842 C CA . VAL A 1 110 ? 7.370 8.426 -4.891 1.00 96.75 110 VAL A CA 1
ATOM 843 C C . VAL A 1 110 ? 8.129 7.110 -4.786 1.00 96.75 110 VAL A C 1
ATOM 845 O O . VAL A 1 110 ? 8.498 6.683 -3.702 1.00 96.75 110 VAL A O 1
ATOM 848 N N . SER A 1 111 ? 8.344 6.454 -5.926 1.00 96.62 111 SER A N 1
ATOM 849 C CA . SER A 1 111 ? 8.976 5.134 -5.986 1.00 96.62 111 SER A CA 1
ATOM 850 C C . SER A 1 111 ? 10.491 5.256 -6.134 1.00 96.62 111 SER A C 1
ATOM 852 O O . SER A 1 111 ? 10.961 5.929 -7.051 1.00 96.62 111 SER A O 1
ATOM 854 N N . GLY A 1 112 ? 11.246 4.564 -5.280 1.00 95.12 112 GLY A N 1
ATOM 855 C CA . GLY A 1 112 ? 12.703 4.442 -5.386 1.00 95.12 112 GLY A CA 1
ATOM 856 C C . GLY A 1 112 ? 13.493 5.655 -4.888 1.00 95.12 112 GLY A C 1
ATOM 857 O O . GLY A 1 112 ? 14.611 5.886 -5.344 1.00 95.12 112 GLY A O 1
ATOM 858 N N . THR A 1 113 ? 12.927 6.465 -3.986 1.00 91.56 113 THR A N 1
ATOM 859 C CA . THR A 1 113 ? 13.641 7.607 -3.389 1.00 91.56 113 THR A CA 1
ATOM 860 C C . THR A 1 113 ? 14.364 7.228 -2.105 1.00 91.56 113 THR A C 1
ATOM 862 O O . THR A 1 113 ? 13.769 6.621 -1.217 1.00 91.56 113 THR A O 1
ATOM 865 N N . GLY A 1 114 ? 15.608 7.682 -1.955 1.00 88.81 114 GLY A N 1
ATOM 866 C CA . GLY A 1 114 ? 16.310 7.673 -0.670 1.00 88.81 114 GLY A CA 1
ATOM 867 C C . GLY A 1 114 ? 15.943 8.863 0.228 1.00 88.81 114 GLY A C 1
ATOM 868 O O . GLY A 1 114 ? 15.221 9.778 -0.179 1.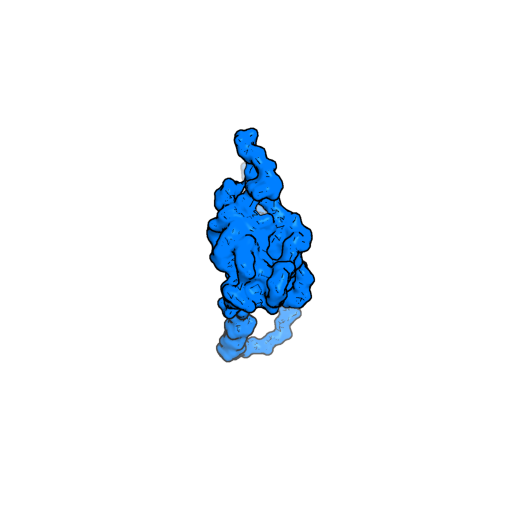00 88.81 114 GLY A O 1
ATOM 869 N N . GLY A 1 115 ? 16.506 8.878 1.437 1.00 89.69 115 GLY A N 1
ATOM 870 C CA . GLY A 1 115 ? 16.323 9.958 2.411 1.00 89.69 115 GLY A CA 1
ATOM 871 C C . GLY A 1 115 ? 15.014 9.844 3.191 1.00 89.69 115 GLY A C 1
ATOM 872 O O . GLY A 1 115 ? 14.641 8.755 3.605 1.00 89.69 115 GLY A O 1
ATOM 873 N N . GLU A 1 116 ? 14.344 10.974 3.420 1.00 91.19 116 GLU A N 1
ATOM 874 C CA . GLU A 1 116 ? 13.080 11.016 4.167 1.00 91.19 116 GLU A CA 1
ATOM 875 C C . GLU A 1 116 ? 11.887 10.513 3.334 1.00 91.19 116 GLU A C 1
ATOM 877 O O . GLU A 1 116 ? 11.834 10.818 2.134 1.00 91.19 116 GLU A O 1
ATOM 882 N N . PRO A 1 117 ? 10.878 9.889 3.972 1.00 93.56 117 PRO A N 1
ATOM 883 C CA . PRO A 1 117 ? 9.589 9.531 3.383 1.00 93.56 117 PRO A CA 1
ATOM 884 C C . PRO A 1 117 ? 8.986 10.538 2.394 1.00 93.56 117 PRO A C 1
ATOM 886 O O . PRO A 1 117 ? 8.913 11.740 2.670 1.00 93.56 117 PRO A O 1
ATOM 889 N N . LYS A 1 118 ? 8.523 10.038 1.237 1.00 94.56 118 LYS A N 1
ATOM 890 C CA . LYS A 1 118 ? 7.889 10.815 0.153 1.00 94.56 118 LYS A CA 1
ATOM 891 C C . LYS A 1 118 ? 6.502 10.255 -0.190 1.00 94.56 118 LYS A C 1
ATOM 893 O O . LYS A 1 118 ? 6.248 9.829 -1.316 1.00 94.56 118 LYS A O 1
ATOM 898 N N . TYR A 1 119 ? 5.609 10.264 0.795 1.00 96.44 119 TYR A N 1
ATOM 899 C CA . TYR A 1 119 ? 4.211 9.837 0.681 1.00 96.44 119 TYR A CA 1
ATOM 900 C C . TYR A 1 119 ? 3.313 10.597 1.674 1.00 96.44 119 TYR A C 1
ATOM 902 O O . TYR A 1 119 ? 3.769 11.548 2.313 1.00 96.44 119 TYR A O 1
ATOM 910 N N . GLY A 1 120 ? 2.040 10.212 1.804 1.00 96.19 120 GLY A N 1
ATOM 911 C CA . GLY A 1 120 ? 1.148 10.709 2.861 1.00 96.19 120 GLY A CA 1
ATOM 912 C C . GLY A 1 120 ? 0.265 11.890 2.448 1.00 96.19 120 GLY A C 1
ATOM 913 O O . GLY A 1 120 ? -0.485 12.428 3.262 1.00 96.19 120 GLY A O 1
ATOM 914 N N . VAL A 1 121 ? 0.321 12.317 1.183 1.00 96.38 121 VAL A N 1
ATOM 915 C CA . VAL A 1 121 ? -0.466 13.457 0.691 1.00 96.38 121 VAL A CA 1
ATOM 916 C C . VAL A 1 121 ? -1.856 12.997 0.243 1.00 96.38 121 VAL A C 1
ATOM 918 O O . VAL A 1 121 ? -1.994 12.041 -0.520 1.00 96.38 121 VAL A O 1
ATOM 921 N N . ILE A 1 122 ? -2.886 13.707 0.728 1.00 96.25 122 ILE A N 1
ATOM 922 C CA . ILE A 1 122 ? -4.302 13.297 0.687 1.00 96.25 122 ILE A CA 1
ATOM 923 C C . ILE A 1 122 ? -4.448 11.910 1.335 1.00 96.25 122 ILE A C 1
ATOM 925 O O . ILE A 1 122 ? -4.778 10.930 0.671 1.00 96.25 122 ILE A O 1
ATOM 929 N N . SER A 1 123 ? -4.133 11.815 2.630 1.00 96.12 123 SER A N 1
ATOM 930 C CA . SER A 1 123 ? -4.275 10.566 3.385 1.00 96.12 123 SER A CA 1
ATOM 931 C C . SER A 1 123 ? -5.698 10.403 3.918 1.00 96.12 123 SER A C 1
ATOM 933 O O . SER A 1 123 ? -6.309 11.351 4.418 1.00 96.12 123 SER A O 1
ATOM 935 N N . GLN A 1 124 ? -6.229 9.195 3.780 1.00 95.25 124 GLN A N 1
ATOM 936 C CA . GLN A 1 124 ? -7.501 8.759 4.333 1.00 95.25 124 GLN A CA 1
ATOM 937 C C . GLN A 1 124 ? -7.288 7.455 5.090 1.00 95.25 124 GLN A C 1
ATOM 939 O O . GLN A 1 124 ? -6.404 6.670 4.759 1.00 95.25 124 GLN A O 1
ATOM 944 N N . PHE A 1 125 ? -8.116 7.197 6.096 1.00 95.62 125 PHE A N 1
ATOM 945 C CA . PHE A 1 125 ? -8.058 5.939 6.822 1.00 95.62 125 PHE A CA 1
ATOM 946 C C . PHE A 1 125 ? -9.469 5.517 7.246 1.00 95.62 125 PHE A C 1
ATOM 948 O O . PHE A 1 125 ? -10.126 6.262 7.976 1.00 95.62 125 PHE A O 1
ATOM 955 N N . PRO A 1 126 ? -9.980 4.363 6.780 1.00 94.19 126 PRO A N 1
ATOM 956 C CA . PRO A 1 126 ? -11.285 3.882 7.195 1.00 94.19 126 PRO A CA 1
ATOM 957 C C . PRO A 1 126 ? -11.205 3.348 8.624 1.00 94.19 126 PRO A C 1
ATOM 959 O O . PRO A 1 126 ? -10.345 2.535 8.961 1.00 94.19 126 PRO A O 1
ATOM 962 N N . VAL A 1 127 ? -12.136 3.797 9.456 1.00 92.56 127 VAL A N 1
ATOM 963 C CA . VAL A 1 127 ? -12.227 3.424 10.866 1.00 92.56 127 VAL A CA 1
ATOM 964 C C . VAL A 1 127 ? -13.640 2.955 11.185 1.00 92.56 127 VAL A C 1
ATOM 966 O O . VAL A 1 127 ? -14.619 3.477 10.649 1.00 92.56 127 VAL A O 1
ATOM 969 N N . VAL A 1 128 ? -13.744 1.968 12.069 1.00 90.88 128 VAL A N 1
ATOM 970 C CA . VAL A 1 128 ? -15.013 1.525 12.658 1.00 90.88 128 VAL A CA 1
ATOM 971 C C . VAL A 1 128 ? -14.941 1.828 14.139 1.00 90.88 128 VAL A C 1
ATOM 973 O O . VAL A 1 128 ? -14.125 1.240 14.847 1.00 90.88 128 VAL A O 1
ATOM 976 N N . ASP A 1 129 ? -15.780 2.756 14.585 1.00 83.81 129 ASP A N 1
ATOM 977 C CA . ASP A 1 129 ? -15.900 3.087 16.000 1.00 83.81 129 ASP A CA 1
ATOM 978 C C . ASP A 1 129 ? -16.728 2.018 16.721 1.00 83.81 129 ASP A C 1
ATOM 980 O O . ASP A 1 129 ? -17.664 1.447 16.146 1.00 83.81 129 ASP A O 1
ATOM 984 N N . LYS A 1 130 ? -16.417 1.764 17.991 1.00 80.62 130 LYS A N 1
ATOM 985 C CA . LYS A 1 130 ? -17.292 0.980 18.871 1.00 80.62 130 LYS A CA 1
ATOM 986 C C . LYS A 1 130 ? -17.805 1.900 19.972 1.00 80.62 130 LYS A C 1
ATOM 988 O O . LYS A 1 130 ? -17.039 2.730 20.452 1.00 80.62 130 LYS A O 1
ATOM 993 N N . PRO A 1 131 ? -19.049 1.717 20.452 1.00 79.56 131 PRO A N 1
ATOM 994 C CA . PRO A 1 131 ? -19.610 2.561 21.511 1.00 79.56 131 PRO A CA 1
ATOM 995 C C . PRO A 1 131 ? -18.699 2.725 22.739 1.00 79.56 131 PRO A C 1
ATOM 997 O O . PRO A 1 131 ? -18.654 3.803 23.331 1.00 79.56 131 PRO A O 1
ATOM 1000 N N . ASP A 1 132 ? -17.945 1.675 23.072 1.00 81.50 132 ASP A N 1
ATOM 1001 C CA . ASP A 1 132 ? -17.087 1.610 24.256 1.00 81.50 132 ASP A CA 1
ATOM 1002 C C . ASP A 1 132 ? -15.591 1.842 23.953 1.00 81.50 132 ASP A C 1
ATOM 1004 O O . ASP A 1 132 ? -14.776 1.882 24.871 1.00 81.50 132 ASP A O 1
ATOM 1008 N N . GLU A 1 133 ? -15.210 2.010 22.682 1.00 79.19 133 GLU A N 1
ATOM 1009 C CA . GLU A 1 133 ? -13.818 2.170 22.236 1.00 79.19 133 GLU A CA 1
ATOM 1010 C C . GLU A 1 133 ? -13.724 3.357 21.273 1.00 79.19 133 GLU A C 1
ATOM 1012 O O . GLU A 1 133 ? -13.568 3.175 20.068 1.00 79.19 133 GLU A O 1
ATOM 1017 N N . LYS A 1 134 ? -13.834 4.578 21.816 1.00 81.69 134 LYS A N 1
ATOM 1018 C CA . LYS A 1 134 ? -13.701 5.801 21.017 1.00 81.69 134 LYS A CA 1
ATOM 1019 C C . LYS A 1 134 ? -12.348 5.842 20.318 1.00 81.69 134 LYS A C 1
ATOM 1021 O O . LYS A 1 134 ? -11.308 5.754 20.970 1.00 81.69 134 LYS A O 1
ATOM 1026 N N . ILE A 1 135 ? -12.374 6.081 19.014 1.00 85.75 135 ILE A N 1
ATOM 1027 C CA . ILE A 1 135 ? -11.165 6.263 18.208 1.00 85.75 135 ILE A CA 1
ATOM 1028 C C . ILE A 1 135 ? -10.388 7.504 18.674 1.00 85.75 135 ILE A C 1
ATOM 1030 O O . ILE A 1 135 ? -10.945 8.594 18.820 1.00 85.75 135 ILE A O 1
ATOM 1034 N N . SER A 1 136 ? -9.081 7.333 18.866 1.00 88.50 136 SER A N 1
ATOM 1035 C CA . SER A 1 136 ? -8.116 8.407 19.112 1.00 88.50 136 SER A CA 1
ATOM 1036 C C . SER A 1 136 ? -7.266 8.621 17.860 1.00 88.50 136 SER A C 1
ATOM 1038 O O . SER A 1 136 ? -6.974 7.682 17.119 1.00 88.50 136 SER A O 1
ATOM 1040 N N . ILE A 1 137 ? -6.862 9.869 17.615 1.00 87.44 137 ILE A N 1
ATOM 1041 C CA . ILE A 1 137 ? -6.013 10.209 16.466 1.00 87.44 137 ILE A CA 1
ATOM 1042 C C . ILE A 1 137 ? -4.578 9.676 16.634 1.00 87.44 137 ILE A C 1
ATOM 1044 O O . ILE A 1 137 ? -3.837 9.545 15.667 1.00 87.44 137 ILE A O 1
ATOM 1048 N N . GLU A 1 138 ? -4.186 9.326 17.853 1.00 90.12 138 GLU A N 1
ATOM 1049 C CA . GLU A 1 138 ? -2.880 8.770 18.192 1.00 90.12 138 GLU A CA 1
ATOM 1050 C C . GLU A 1 138 ? -2.823 7.240 18.042 1.00 90.12 138 GLU A C 1
ATOM 1052 O O . GLU A 1 138 ? -1.735 6.666 18.017 1.00 90.12 138 GLU A O 1
ATOM 1057 N N . ASP A 1 139 ? -3.979 6.578 17.944 1.00 90.31 139 ASP A N 1
ATOM 1058 C CA . ASP A 1 139 ? -4.108 5.119 17.925 1.00 90.31 139 ASP A CA 1
ATOM 1059 C C . ASP A 1 139 ? -5.241 4.670 16.988 1.00 90.31 139 ASP A C 1
ATOM 1061 O O . ASP A 1 139 ? -6.086 3.867 17.353 1.00 90.31 139 ASP A O 1
ATOM 1065 N N . TYR A 1 140 ? -5.316 5.204 15.767 1.00 93.38 140 TYR A N 1
ATOM 1066 C CA . TYR A 1 140 ? -6.275 4.704 14.766 1.00 93.38 140 TYR A CA 1
ATOM 1067 C C . TYR A 1 140 ? -5.665 3.672 13.808 1.00 93.38 140 TYR A C 1
ATOM 1069 O O . TYR A 1 140 ? -6.386 3.088 12.999 1.00 93.38 140 TYR A O 1
ATOM 1077 N N . TYR A 1 141 ? -4.357 3.428 13.879 1.00 95.50 141 TYR A N 1
ATOM 1078 C CA . TYR A 1 141 ? -3.668 2.485 13.003 1.00 95.50 141 TYR A CA 1
ATOM 1079 C C . TYR A 1 141 ? -4.167 1.047 13.199 1.00 95.50 141 TYR A C 1
ATOM 1081 O O . TYR A 1 141 ? -4.797 0.688 14.200 1.00 95.50 141 TYR A O 1
ATOM 1089 N N . SER A 1 142 ? -3.856 0.191 12.229 1.00 96.31 142 SER A N 1
ATOM 1090 C CA . SER A 1 142 ? -4.219 -1.223 12.277 1.00 96.31 142 SER A CA 1
ATOM 1091 C C . SER A 1 142 ? -3.037 -2.108 11.925 1.00 96.31 142 SER A C 1
ATOM 1093 O O . SER A 1 142 ? -2.290 -1.836 10.984 1.00 96.31 142 SER A O 1
ATOM 1095 N N . ASP A 1 143 ? -2.938 -3.242 12.616 1.00 96.56 143 ASP A N 1
ATOM 1096 C CA . ASP A 1 143 ? -2.149 -4.359 12.118 1.00 96.56 143 ASP A CA 1
ATOM 1097 C C . ASP A 1 143 ? -2.665 -4.788 10.745 1.00 96.56 143 ASP A C 1
ATOM 1099 O O . ASP A 1 143 ? -3.877 -4.796 10.478 1.00 96.56 143 ASP A O 1
ATOM 1103 N N . ARG A 1 144 ? -1.720 -5.183 9.895 1.00 93.94 144 ARG A N 1
ATOM 1104 C CA . ARG A 1 144 ? -2.004 -5.697 8.563 1.00 93.94 144 ARG A CA 1
ATOM 1105 C C . ARG A 1 144 ? -2.420 -7.166 8.592 1.00 93.94 144 ARG A C 1
ATOM 1107 O O . ARG A 1 144 ? -1.993 -7.959 9.440 1.00 93.94 144 ARG A O 1
ATOM 1114 N N . SER A 1 145 ? -3.256 -7.524 7.634 1.00 95.06 145 SER A N 1
ATOM 1115 C CA . SER A 1 145 ? -3.629 -8.883 7.239 1.00 95.06 145 SER A CA 1
ATOM 1116 C C . SER A 1 145 ? -3.769 -8.928 5.723 1.00 95.06 145 SER A C 1
ATOM 1118 O O . SER A 1 145 ? -3.874 -7.866 5.121 1.00 95.06 145 SER A O 1
ATOM 1120 N N . LEU A 1 146 ? -3.806 -10.142 5.155 1.00 93.44 146 LEU A N 1
ATOM 1121 C CA . LEU A 1 146 ? -4.128 -10.438 3.750 1.00 93.44 146 LEU A CA 1
ATOM 1122 C C . LEU A 1 146 ? -3.715 -9.331 2.771 1.00 93.44 146 LEU A C 1
ATOM 1124 O O . LEU A 1 146 ? -4.502 -8.435 2.469 1.00 93.44 146 LEU A O 1
ATOM 1128 N N . GLU A 1 147 ? -2.493 -9.434 2.269 1.00 96.12 147 GLU A N 1
ATOM 1129 C CA .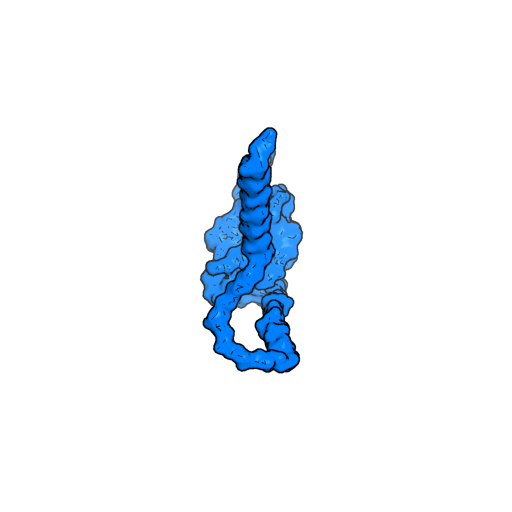 GLU A 1 147 ? -1.900 -8.462 1.355 1.00 96.12 147 GLU A CA 1
ATOM 1130 C C . GLU A 1 147 ? -1.855 -9.059 -0.047 1.00 96.12 147 GLU A C 1
ATOM 1132 O O . GLU A 1 147 ? -1.415 -10.196 -0.235 1.00 96.12 147 GLU A O 1
ATOM 1137 N N . HIS A 1 148 ? -2.327 -8.300 -1.027 1.00 97.38 148 HIS A N 1
ATOM 1138 C CA . HIS A 1 148 ? -2.279 -8.680 -2.427 1.00 97.38 148 HIS A CA 1
ATOM 1139 C C . HIS A 1 148 ? -1.927 -7.472 -3.288 1.00 97.38 148 HIS A C 1
ATOM 1141 O O . HIS A 1 148 ? -2.445 -6.374 -3.074 1.00 97.38 148 HIS A O 1
ATOM 1147 N N . PHE A 1 149 ? -1.059 -7.705 -4.267 1.00 97.56 149 PHE A N 1
ATOM 1148 C CA . PHE A 1 149 ? -0.577 -6.710 -5.209 1.00 97.56 149 PHE A CA 1
ATOM 1149 C C . PHE A 1 149 ? -0.543 -7.308 -6.607 1.00 97.56 149 PHE A C 1
ATOM 1151 O O . PHE A 1 149 ? 0.010 -8.388 -6.807 1.00 97.56 149 PHE A O 1
ATOM 1158 N N . GLU A 1 150 ? -1.081 -6.569 -7.564 1.00 96.56 150 GLU A N 1
ATOM 1159 C CA . GLU A 1 150 ? -0.948 -6.835 -8.990 1.00 96.56 150 GLU A CA 1
ATOM 1160 C C . GLU A 1 150 ? -0.986 -5.507 -9.761 1.00 96.56 150 GLU A C 1
ATOM 1162 O O . GLU A 1 150 ? -1.230 -4.434 -9.202 1.00 96.56 150 GLU A O 1
ATOM 1167 N N . VAL A 1 151 ? -0.704 -5.539 -11.062 1.00 96.75 151 VAL A N 1
ATOM 1168 C CA . VAL A 1 151 ? -0.696 -4.312 -11.871 1.00 96.75 151 VAL A CA 1
ATOM 1169 C C . VAL A 1 151 ? -2.077 -3.654 -11.848 1.00 96.75 151 VAL A C 1
ATOM 1171 O O . VAL A 1 151 ? -3.054 -4.222 -12.325 1.00 96.75 151 VAL A O 1
ATOM 1174 N N . GLY A 1 152 ? -2.138 -2.425 -11.332 1.00 96.69 152 GLY A N 1
ATOM 1175 C CA . GLY A 1 152 ? -3.367 -1.629 -11.284 1.00 96.69 152 GLY A CA 1
ATOM 1176 C C . GLY A 1 152 ? -4.322 -1.974 -10.138 1.00 96.69 152 GLY A C 1
ATOM 1177 O O . GLY A 1 152 ? -5.370 -1.331 -10.034 1.00 96.69 152 GLY A O 1
ATOM 1178 N N . TYR A 1 153 ? -3.965 -2.909 -9.250 1.00 97.81 153 TYR A N 1
ATOM 1179 C CA . TYR A 1 153 ? -4.807 -3.295 -8.121 1.00 97.81 153 TYR A CA 1
ATOM 1180 C C . TYR A 1 153 ? -4.004 -3.696 -6.877 1.00 97.81 153 TYR A C 1
ATOM 1182 O O . TYR A 1 153 ? -2.959 -4.341 -6.953 1.00 97.81 153 TYR A O 1
ATOM 1190 N N . SER A 1 154 ? -4.510 -3.339 -5.698 1.00 97.75 154 SER A N 1
ATOM 1191 C CA . SER A 1 154 ? -4.001 -3.884 -4.440 1.00 97.75 154 SER A CA 1
ATOM 1192 C C . SER A 1 154 ? -5.094 -4.037 -3.393 1.00 97.75 154 SER A C 1
ATOM 1194 O O . SER A 1 154 ? -6.144 -3.394 -3.451 1.00 97.75 154 SER A O 1
ATOM 1196 N N . LYS A 1 155 ? -4.839 -4.908 -2.416 1.00 97.50 155 LYS A N 1
ATOM 1197 C CA . LYS A 1 155 ? -5.770 -5.225 -1.335 1.00 97.50 155 LYS A CA 1
ATOM 1198 C C . LYS A 1 155 ? -5.044 -5.490 -0.030 1.00 97.50 155 LYS A C 1
ATOM 1200 O O . LYS A 1 155 ? -4.102 -6.277 -0.012 1.00 97.50 155 LYS A O 1
ATOM 1205 N N . PHE A 1 156 ? -5.515 -4.869 1.050 1.00 96.81 156 PHE A N 1
ATOM 1206 C CA . PHE A 1 156 ? -5.016 -5.080 2.412 1.00 96.81 156 PHE A CA 1
ATOM 1207 C C . PHE A 1 156 ? -6.167 -5.239 3.393 1.00 96.81 156 PHE A C 1
ATOM 1209 O O . PHE A 1 156 ? -7.224 -4.625 3.248 1.00 96.81 156 PHE A O 1
ATOM 1216 N N . GLY A 1 157 ? -5.943 -6.031 4.435 1.00 97.88 157 GLY A N 1
ATOM 1217 C CA . GLY A 1 157 ? -6.867 -6.153 5.551 1.00 97.88 157 GLY A CA 1
ATOM 1218 C C . GLY A 1 157 ? -6.416 -5.360 6.773 1.00 97.88 157 GLY A C 1
ATOM 1219 O O . GLY A 1 157 ? -5.301 -5.542 7.269 1.00 97.88 157 GLY A O 1
ATOM 1220 N N . LEU A 1 158 ? -7.319 -4.545 7.309 1.00 97.44 158 LEU A N 1
ATOM 1221 C CA . LEU A 1 158 ? -7.174 -3.830 8.571 1.00 97.44 158 LEU A CA 1
ATOM 1222 C C . LEU A 1 158 ? -7.731 -4.695 9.706 1.00 97.44 158 LEU A C 1
ATOM 1224 O O . LEU A 1 158 ? -8.934 -4.678 9.979 1.00 97.44 158 LEU A O 1
ATOM 1228 N N . LYS A 1 159 ? -6.856 -5.463 10.373 1.00 96.56 159 LYS A N 1
ATOM 1229 C CA . LYS A 1 159 ? -7.244 -6.412 11.434 1.00 96.56 159 LYS A CA 1
ATOM 1230 C C . LYS A 1 159 ? -8.081 -5.774 12.538 1.00 96.56 159 LYS A C 1
ATOM 1232 O O . LYS A 1 159 ? -9.069 -6.372 12.954 1.00 96.56 159 LYS A O 1
ATOM 1237 N N . ARG A 1 160 ? -7.710 -4.574 12.999 1.00 93.81 160 ARG A N 1
ATOM 1238 C CA . ARG A 1 160 ? -8.401 -3.882 14.100 1.00 93.81 160 ARG A CA 1
ATOM 1239 C C . ARG A 1 160 ? -9.877 -3.654 13.793 1.00 93.81 160 ARG A C 1
ATOM 1241 O O . ARG A 1 160 ? -10.727 -3.834 14.661 1.00 93.81 160 ARG A O 1
ATOM 1248 N N . TYR A 1 161 ? -10.157 -3.269 12.553 1.00 94.50 161 TYR A N 1
ATOM 1249 C CA . TYR A 1 161 ? -11.491 -2.877 12.111 1.00 94.50 161 TYR A CA 1
ATOM 1250 C C . TYR A 1 161 ? -12.244 -4.003 11.410 1.00 94.50 161 TYR A C 1
ATOM 1252 O O . TYR A 1 161 ? -13.416 -3.833 11.091 1.00 94.50 161 TYR A O 1
ATOM 1260 N N . ASN A 1 162 ? -11.592 -5.149 11.180 1.00 94.88 162 ASN A N 1
ATOM 1261 C CA . ASN A 1 162 ? -12.132 -6.250 10.389 1.00 94.88 162 ASN A CA 1
ATOM 1262 C C . ASN A 1 162 ? -12.635 -5.772 9.008 1.00 94.88 162 ASN A C 1
ATOM 1264 O O . ASN A 1 162 ? -13.722 -6.137 8.562 1.00 94.88 162 ASN A O 1
ATOM 1268 N N . ILE A 1 163 ? -11.844 -4.914 8.353 1.00 95.81 163 ILE A N 1
ATOM 1269 C CA . ILE A 1 163 ? -12.136 -4.349 7.028 1.00 95.81 163 ILE A CA 1
ATOM 1270 C C . ILE A 1 163 ? -11.102 -4.849 6.024 1.00 95.81 163 ILE A C 1
ATOM 1272 O O . ILE A 1 163 ? -9.910 -4.869 6.319 1.00 95.81 163 ILE A O 1
ATOM 1276 N N . MET A 1 164 ? -11.558 -5.174 4.814 1.00 97.81 164 MET A N 1
ATOM 1277 C CA . MET A 1 164 ? -10.698 -5.267 3.635 1.00 97.81 164 MET A CA 1
ATOM 1278 C C . MET A 1 164 ? -10.804 -3.976 2.828 1.00 97.81 164 MET A C 1
ATOM 1280 O O . MET A 1 164 ? -11.906 -3.504 2.558 1.00 97.81 164 MET A O 1
ATOM 1284 N N . VAL A 1 165 ? -9.659 -3.424 2.444 1.00 97.88 165 VAL A N 1
ATOM 1285 C CA . VAL A 1 165 ? -9.553 -2.246 1.585 1.00 97.88 165 VAL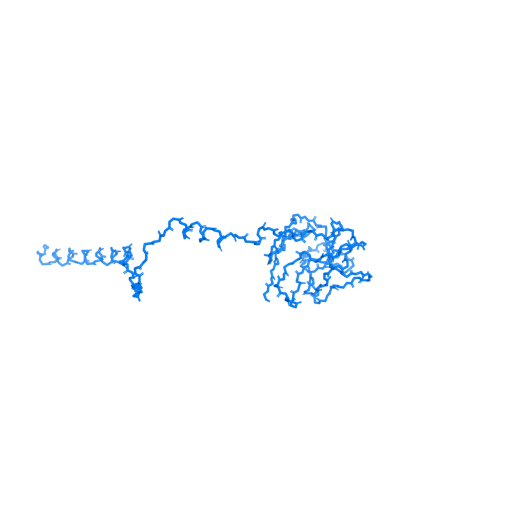 A CA 1
ATOM 1286 C C . VAL A 1 165 ? -8.962 -2.681 0.254 1.00 97.88 165 VAL A C 1
ATOM 1288 O O . VAL A 1 165 ? -7.946 -3.373 0.228 1.00 97.88 165 VAL A O 1
ATOM 1291 N N . GLU A 1 166 ? -9.598 -2.262 -0.832 1.00 98.31 166 GLU A N 1
ATOM 1292 C CA . GLU A 1 166 ? -9.242 -2.591 -2.212 1.00 98.31 166 GLU A CA 1
ATOM 1293 C C . GLU A 1 166 ? -9.030 -1.277 -2.979 1.00 98.31 166 GLU A C 1
ATOM 1295 O O . GLU A 1 166 ? -9.853 -0.365 -2.882 1.00 98.31 166 GLU A O 1
ATOM 1300 N N . LEU A 1 167 ? -7.906 -1.151 -3.689 1.00 98.12 167 LEU A N 1
ATOM 1301 C CA . LEU A 1 167 ? -7.458 0.088 -4.330 1.00 98.12 167 LEU A CA 1
ATOM 1302 C C . LEU A 1 167 ? -7.183 -0.133 -5.823 1.00 98.12 167 LEU A C 1
ATOM 1304 O O . LEU A 1 167 ? -6.648 -1.167 -6.218 1.00 98.12 167 LEU A O 1
ATOM 1308 N N . THR A 1 168 ? -7.487 0.873 -6.645 1.00 98.19 168 THR A N 1
ATOM 1309 C CA . THR A 1 168 ? -7.127 0.952 -8.072 1.00 98.19 168 THR A CA 1
ATOM 1310 C C . THR A 1 168 ? -6.880 2.412 -8.477 1.00 98.19 168 THR A C 1
ATOM 1312 O O . THR A 1 168 ? -7.181 3.322 -7.704 1.00 98.19 168 THR A O 1
ATOM 1315 N N . ALA A 1 169 ? -6.317 2.652 -9.664 1.00 96.94 169 ALA A N 1
ATOM 1316 C CA . ALA A 1 169 ? -5.979 3.988 -10.157 1.00 96.94 169 ALA A CA 1
ATOM 1317 C C . ALA A 1 169 ? -6.228 4.123 -11.670 1.00 96.94 169 ALA A C 1
ATOM 1319 O O . ALA A 1 169 ? -6.047 3.162 -12.417 1.00 96.94 169 ALA A O 1
ATOM 1320 N N . SER A 1 170 ? -6.599 5.332 -12.108 1.00 91.69 170 SER A N 1
ATOM 1321 C CA . SER A 1 170 ? -6.894 5.703 -13.503 1.00 91.69 170 SER A CA 1
ATOM 1322 C C . SER A 1 170 ? -6.464 7.129 -13.822 1.00 91.69 170 SER A C 1
ATOM 1324 O O . SER A 1 170 ? -6.453 7.938 -12.867 1.00 91.69 170 SER A O 1
#

Radius of gyration: 28.74 Å; Cα contacts (8 Å, |Δi|>4): 291; chains: 1; bounding box: 84×37×72 Å

InterPro domains:
  IPR014718 Glycoside hydrolase-type carbohydrate-binding [G3DSA:2.70.98.10] (48-170)
  IPR041371 Glycosyl hydrolase family 92 N-terminal domain [PF17678] (57-170)
  IPR050883 Peptide-N(4)-(N-acetyl-beta-glucosaminyl)asparagine amidase [PTHR12143] (53-169)

Organism: NCBI:txid1433469

Mean predicted aligned error: 14.09 Å

pLDDT: mean 84.23, std 17.38, range [31.17, 98.31]

Foldseek 3Di:
DDPVVVVVVVVVVVVVVVVVVPVPPPPDPPPPDDDDDPQDPVNVVVVVVVPDPVQVVDDLCVQQEDQSQALQAEDDVVGQWRWAFQFDDDSCQQRDHPDGWTLWTWGGGDGRDDDHHDTDHRTDDDADDDPVRGDDNVPRIAHWDDWDGTHQKIWIARVVRRDIDIDGYD

Nearest PDB structures (foldseek):
  6z47-assembly1_B  TM=5.701E-01  e=2.859E+00  Meleagris gallopavo
  2wac-assembly2_B  TM=5.308E-01  e=3.420E+00  Drosophila melanogaster
  9azz-assembly2_B  TM=5.953E-01  e=8.905E+00  Ehrlichia ruminantium str. Gardel

Sequence (170 aa):
MDKGIKIFILSFFISILILVILYYIPAGRESLYTSHQELNSADEQLEIYDRANVTGFVDPLIGTAKDGHVFPGPCLPFGVVKVGFDVEGLDSNGGYTVSGRITGISHLHVSGTGGEPKYGVISQFPVVDKPDEKISIEDYYSDRSLEHFEVGYSKFGLKRYNIMVELTAS

Secondary structure (DSSP, 8-state):
--HHHHHHHHHHHHHHHHHHHHHHS------S--------HHHHHHHHHHT--GGGG--TTTT-SGGG----S---TT-S---EEEE-STT-TTS--SSS-EEEEESB--TT--SS----BT-B-----BTTB---TTS--B-EEEEEEETTEEEEEETTTTEEEEEE--